Protein AF-A0A946AV27-F1 (afdb_monomer)

Mean predicted aligned error: 9.6 Å

Solvent-accessible surface area (backbone atoms only — not comparable to full-atom values): 4077 Å² total; per-residue (Å²): 131,89,84,73,84,82,84,82,89,80,91,75,56,67,71,57,51,52,54,49,50,54,50,23,64,75,67,76,41,51,68,73,52,53,50,52,50,53,49,55,54,50,60,67,32,70,72,45,46,50,51,52,62,70,68,47,71,74,76,75,82,77,119

Nearest PDB structures (foldseek):
  7vp2-assembly1_B  TM=5.438E-01  e=8.015E+00  Arabidopsis thaliana
  6zxf-assembly1_J  TM=3.782E-01  e=9.349E+00  Homo sapiens

pLDDT: mean 79.83, std 17.12, range [39.78, 96.75]

Sequence (63 aa):
MKTYTNILSVKMSDKTMELMDEVCAVEEQTRSGITRKAIKEFLRSPKVVESMRKSEPVDYLMG

Secondary structure (DSSP, 8-state):
-------------HHHHHHHHHHHHHTT--HHHHHHHHHHHHHTSHHHHHHHHHHS-GGGS--

Radius of gyration: 16.53 Å; Cα contacts (8 Å, |Δi|>4): 13; chains: 1; bounding box: 37×32×35 Å

Foldseek 3Di:
DPDDDDDDDDDDDPVVVVVLVVVCVVVVHDSVVVVVVVVVVVCVDPVNVVVVVVPDDPVVVPD

Structure (mmCIF, N/CA/C/O backbone):
data_AF-A0A946AV27-F1
#
_entry.id   AF-A0A946AV27-F1
#
loop_
_atom_site.group_PDB
_atom_site.id
_atom_site.type_symbol
_atom_site.label_atom_id
_atom_site.label_alt_id
_atom_site.label_comp_id
_atom_site.label_asym_id
_atom_site.label_entity_id
_atom_site.label_seq_id
_atom_site.pdbx_PDB_ins_code
_atom_site.Cartn_x
_atom_site.Cartn_y
_atom_site.Cartn_z
_atom_site.occupancy
_atom_site.B_iso_or_equiv
_atom_site.auth_seq_id
_atom_site.auth_comp_id
_atom_site.auth_asym_id
_atom_site.auth_atom_id
_atom_site.pdbx_PDB_model_num
ATOM 1 N N . MET A 1 1 ? -15.971 -21.392 -0.458 1.00 43.59 1 MET A N 1
ATOM 2 C CA . MET A 1 1 ? -16.228 -20.070 -1.076 1.00 43.59 1 MET A CA 1
ATOM 3 C C . MET A 1 1 ? -15.133 -19.799 -2.094 1.00 43.59 1 MET A C 1
ATOM 5 O O . MET A 1 1 ? -13.976 -20.006 -1.754 1.00 43.59 1 MET A O 1
ATOM 9 N N . LYS A 1 2 ? -15.463 -19.394 -3.328 1.00 44.00 2 LYS A N 1
ATOM 10 C CA . LYS A 1 2 ? -14.443 -18.931 -4.283 1.00 44.00 2 LYS A CA 1
ATOM 11 C C . LYS A 1 2 ? -13.920 -17.580 -3.787 1.00 44.00 2 LYS A C 1
ATOM 13 O O . LYS A 1 2 ? -14.702 -16.645 -3.643 1.00 44.00 2 LYS A O 1
ATOM 18 N N . THR A 1 3 ? -12.637 -17.495 -3.463 1.00 53.78 3 THR A N 1
ATOM 19 C CA . THR A 1 3 ? -11.966 -16.246 -3.094 1.00 53.78 3 THR A CA 1
ATOM 20 C C . THR A 1 3 ? -11.713 -15.446 -4.364 1.00 53.78 3 THR A C 1
ATOM 22 O O . THR A 1 3 ? -10.776 -15.723 -5.106 1.00 53.78 3 THR A O 1
ATOM 25 N N . TYR A 1 4 ? -12.567 -14.466 -4.643 1.00 57.47 4 TYR A N 1
ATOM 26 C CA . TYR A 1 4 ? -12.287 -13.484 -5.684 1.00 57.47 4 TYR A CA 1
ATOM 27 C C . TYR A 1 4 ? -11.397 -12.395 -5.092 1.00 57.47 4 TYR A C 1
ATOM 29 O O . TYR A 1 4 ? -11.698 -11.836 -4.035 1.00 57.47 4 TYR A O 1
ATOM 37 N N . THR A 1 5 ? -10.278 -12.111 -5.752 1.00 69.56 5 THR A N 1
ATOM 38 C CA . THR A 1 5 ? -9.435 -10.976 -5.385 1.00 69.56 5 THR A CA 1
ATOM 39 C C . THR A 1 5 ? -10.201 -9.701 -5.715 1.00 69.56 5 THR A C 1
ATOM 41 O O . THR A 1 5 ? -10.332 -9.344 -6.883 1.00 69.56 5 THR A O 1
ATOM 44 N N . ASN A 1 6 ? -10.722 -9.019 -4.696 1.00 77.38 6 ASN A N 1
ATOM 45 C CA . ASN A 1 6 ? -11.325 -7.704 -4.882 1.00 77.38 6 ASN A CA 1
ATOM 46 C C . ASN A 1 6 ? -10.235 -6.713 -5.306 1.00 77.38 6 ASN A C 1
ATOM 48 O O . ASN A 1 6 ? -9.235 -6.543 -4.603 1.00 77.38 6 ASN A O 1
ATOM 52 N N . ILE A 1 7 ? -10.430 -6.067 -6.454 1.00 83.69 7 ILE A N 1
ATOM 53 C CA . ILE A 1 7 ? -9.559 -4.997 -6.941 1.00 83.69 7 ILE A CA 1
ATOM 54 C C . ILE A 1 7 ? -10.171 -3.673 -6.491 1.00 83.69 7 ILE A C 1
ATOM 56 O O . ILE A 1 7 ? -11.322 -3.378 -6.804 1.00 83.69 7 ILE A O 1
ATOM 60 N N . LEU A 1 8 ? -9.401 -2.889 -5.740 1.00 84.81 8 LEU A N 1
ATOM 61 C CA . LEU A 1 8 ? -9.793 -1.565 -5.267 1.00 84.81 8 LEU A CA 1
ATOM 62 C C . LEU A 1 8 ? -8.910 -0.515 -5.939 1.00 84.81 8 LEU A C 1
ATOM 64 O O . LEU A 1 8 ? -7.687 -0.658 -5.963 1.00 84.81 8 LEU A O 1
ATOM 68 N N . SER A 1 9 ? -9.524 0.549 -6.448 1.00 89.06 9 SER A N 1
ATOM 69 C CA . SER A 1 9 ? -8.819 1.726 -6.960 1.00 89.06 9 SER A CA 1
ATOM 70 C C . SER A 1 9 ? -8.882 2.839 -5.922 1.00 89.06 9 SER A C 1
ATOM 72 O O . SER A 1 9 ? -9.963 3.191 -5.453 1.00 89.06 9 SER A O 1
ATOM 74 N N . VAL A 1 10 ? -7.729 3.401 -5.564 1.00 87.81 10 VAL A N 1
ATOM 75 C CA . VAL A 1 10 ? -7.611 4.450 -4.543 1.00 87.81 10 VAL A CA 1
ATOM 76 C C . VAL A 1 10 ? -6.892 5.643 -5.156 1.00 87.81 10 VAL A C 1
ATOM 78 O O . VAL A 1 10 ? -5.927 5.470 -5.896 1.00 87.81 10 VAL A O 1
ATOM 81 N N . LYS A 1 11 ? -7.370 6.855 -4.865 1.00 93.06 11 LYS A N 1
ATOM 82 C CA . LYS A 1 11 ? -6.691 8.089 -5.270 1.00 93.06 11 LYS A CA 1
ATOM 83 C C . LYS A 1 11 ? -5.640 8.454 -4.229 1.00 93.06 11 LYS A C 1
ATOM 85 O O . LYS A 1 11 ? -5.931 8.457 -3.036 1.00 93.06 11 LYS A O 1
ATOM 90 N N . MET A 1 12 ? -4.443 8.779 -4.692 1.00 92.50 12 MET A N 1
ATOM 91 C CA . MET A 1 12 ? -3.320 9.216 -3.866 1.00 92.50 12 MET A CA 1
ATOM 92 C C . MET A 1 12 ? -2.667 10.428 -4.532 1.00 92.50 12 MET A C 1
ATOM 94 O O . MET A 1 12 ? -2.901 10.675 -5.714 1.00 92.50 12 MET A O 1
ATOM 98 N N . SER A 1 13 ? -1.884 11.195 -3.775 1.00 96.50 13 SER A N 1
ATOM 99 C CA . SER A 1 13 ? -1.082 12.272 -4.364 1.00 96.50 13 SER A CA 1
ATOM 100 C C . SER A 1 13 ? 0.084 11.699 -5.173 1.00 96.50 13 SER A C 1
ATOM 102 O O . SER A 1 13 ? 0.576 10.620 -4.833 1.00 96.50 13 SER A O 1
ATOM 104 N N . ASP A 1 14 ? 0.562 12.439 -6.176 1.00 96.75 14 ASP A N 1
ATOM 105 C CA . ASP A 1 14 ? 1.686 12.018 -7.027 1.00 96.75 14 ASP A CA 1
ATOM 106 C C . ASP A 1 14 ? 2.933 11.698 -6.196 1.00 96.75 14 ASP A C 1
ATOM 108 O O . ASP A 1 14 ? 3.503 10.61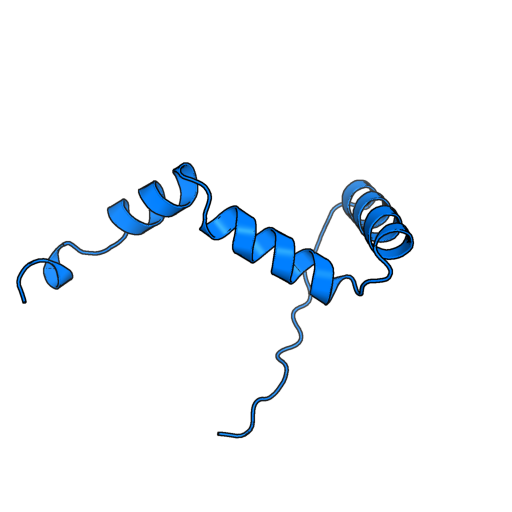9 -6.319 1.00 96.75 14 ASP A O 1
ATOM 112 N N . LYS A 1 15 ? 3.254 12.551 -5.216 1.00 96.75 15 LYS A N 1
ATOM 113 C CA . LYS A 1 15 ? 4.350 12.313 -4.266 1.00 96.75 15 LYS A CA 1
ATOM 114 C C . LYS A 1 15 ? 4.214 10.979 -3.526 1.00 96.75 15 LYS A C 1
ATOM 116 O O . LYS A 1 15 ? 5.199 10.301 -3.256 1.00 96.75 15 LYS A O 1
ATOM 121 N N . THR A 1 16 ? 2.997 10.604 -3.132 1.00 94.00 16 THR A N 1
ATOM 122 C CA . THR A 1 16 ? 2.772 9.326 -2.441 1.00 94.00 16 THR A CA 1
ATOM 123 C C . THR A 1 16 ? 2.900 8.142 -3.395 1.00 94.00 16 THR A C 1
ATOM 125 O O . THR A 1 16 ? 3.354 7.083 -2.973 1.00 94.00 16 THR A O 1
ATOM 128 N N . MET A 1 17 ? 2.513 8.317 -4.660 1.00 94.56 17 MET A N 1
ATOM 129 C CA . MET A 1 17 ? 2.693 7.302 -5.697 1.00 94.56 17 MET A CA 1
ATOM 130 C C . 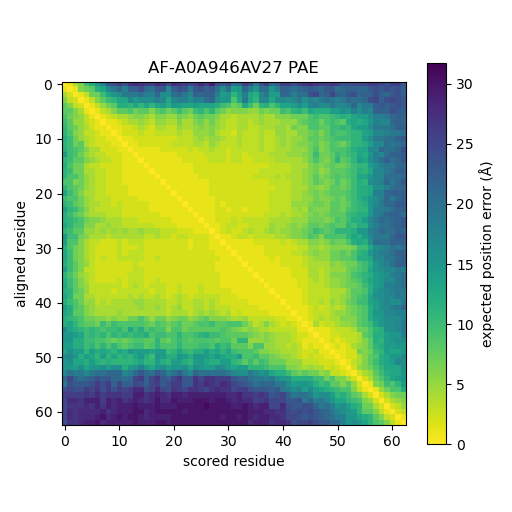MET A 1 17 ? 4.177 7.055 -5.981 1.00 94.56 17 MET A C 1
ATOM 132 O O . MET A 1 17 ? 4.590 5.902 -5.990 1.00 94.56 17 MET A O 1
ATOM 136 N N . GLU A 1 18 ? 4.975 8.115 -6.113 1.00 96.06 18 GLU A N 1
ATOM 137 C CA . GLU A 1 18 ? 6.430 8.027 -6.310 1.00 96.06 18 GLU A CA 1
ATOM 138 C C . GLU A 1 18 ? 7.113 7.286 -5.153 1.00 96.06 18 GLU A C 1
ATOM 140 O O . GLU A 1 18 ? 7.809 6.298 -5.373 1.00 96.06 18 GLU A O 1
ATOM 145 N N . LEU A 1 19 ? 6.823 7.680 -3.908 1.00 95.25 19 LEU A N 1
ATOM 146 C CA . LEU A 1 19 ? 7.361 7.001 -2.722 1.00 95.25 19 LEU A CA 1
ATOM 147 C C . LEU A 1 19 ? 6.936 5.528 -2.649 1.00 95.25 19 LEU A C 1
ATOM 149 O O . LEU A 1 19 ? 7.721 4.669 -2.251 1.00 95.25 19 LEU A O 1
ATOM 153 N N . MET A 1 20 ? 5.689 5.215 -3.015 1.00 93.75 20 MET A N 1
ATOM 154 C CA . MET A 1 20 ? 5.215 3.831 -3.056 1.00 93.75 20 MET A CA 1
ATOM 155 C C . MET A 1 20 ? 5.982 3.014 -4.102 1.00 93.75 20 MET A C 1
ATOM 157 O O . MET A 1 20 ? 6.304 1.855 -3.842 1.00 93.75 20 MET A O 1
ATOM 161 N N . ASP A 1 21 ? 6.279 3.596 -5.262 1.00 94.62 21 ASP A N 1
ATOM 162 C CA . ASP A 1 21 ? 7.015 2.929 -6.338 1.00 94.62 21 ASP A CA 1
ATOM 163 C C . ASP A 1 21 ? 8.469 2.653 -5.959 1.00 94.62 21 ASP A C 1
ATOM 165 O O . ASP A 1 21 ? 8.951 1.543 -6.191 1.00 94.62 21 ASP A O 1
ATOM 169 N N . GLU A 1 22 ? 9.133 3.601 -5.297 1.00 96.00 22 GLU A N 1
ATOM 170 C CA . GLU A 1 22 ? 10.475 3.405 -4.738 1.00 96.00 22 GLU A CA 1
ATOM 171 C C . GLU A 1 22 ? 10.503 2.235 -3.748 1.00 96.00 22 GLU A C 1
ATOM 173 O O . GLU A 1 22 ? 11.332 1.331 -3.865 1.00 96.00 22 GLU A O 1
ATOM 178 N N . VAL A 1 23 ? 9.551 2.196 -2.808 1.00 94.31 23 VAL A N 1
ATOM 179 C CA . VAL A 1 23 ? 9.447 1.100 -1.834 1.00 94.31 23 VAL A CA 1
ATOM 180 C C . VAL A 1 23 ? 9.177 -0.230 -2.533 1.00 94.31 23 VAL A C 1
ATOM 182 O O . VAL A 1 23 ? 9.804 -1.231 -2.198 1.00 94.31 23 VAL A O 1
ATOM 185 N N . CYS A 1 24 ? 8.278 -0.262 -3.520 1.00 94.81 24 CYS A N 1
ATOM 186 C CA . CYS A 1 24 ? 7.979 -1.479 -4.277 1.00 94.81 24 CYS A CA 1
ATOM 187 C C . CYS A 1 24 ? 9.206 -2.017 -5.024 1.00 94.81 24 CYS A C 1
ATOM 189 O O . CYS A 1 24 ? 9.388 -3.234 -5.080 1.00 94.81 24 CYS A O 1
ATOM 191 N N . ALA A 1 25 ? 10.039 -1.126 -5.573 1.00 94.44 25 ALA A N 1
ATOM 192 C CA . ALA A 1 25 ? 11.272 -1.492 -6.258 1.00 94.44 25 ALA A CA 1
ATOM 193 C C . ALA A 1 25 ? 12.313 -2.080 -5.294 1.00 94.44 25 ALA A C 1
ATOM 195 O O . ALA A 1 25 ? 12.906 -3.109 -5.602 1.00 94.44 25 ALA A O 1
ATOM 196 N N . VAL A 1 26 ? 12.502 -1.467 -4.120 1.00 94.81 26 VAL A N 1
ATOM 197 C CA . VAL A 1 26 ? 13.463 -1.934 -3.102 1.00 94.81 26 VAL A CA 1
ATOM 198 C C . VAL A 1 26 ? 13.035 -3.264 -2.478 1.00 94.81 26 VAL A C 1
ATOM 200 O O . VAL A 1 26 ? 13.858 -4.147 -2.263 1.00 94.81 26 VAL A O 1
ATOM 203 N N . GLU A 1 27 ? 11.747 -3.415 -2.183 1.00 92.38 27 GLU A N 1
ATOM 204 C CA . GLU A 1 27 ? 11.184 -4.579 -1.486 1.00 92.38 27 GLU A CA 1
ATOM 205 C C . GLU A 1 27 ? 10.798 -5.738 -2.421 1.00 92.38 27 GLU A C 1
ATOM 207 O O . GLU A 1 27 ? 10.245 -6.737 -1.948 1.00 92.38 27 GLU A O 1
ATOM 212 N N . GLU A 1 28 ? 11.013 -5.578 -3.734 1.00 94.00 28 GLU A N 1
ATOM 213 C CA . GLU A 1 28 ? 10.608 -6.507 -4.801 1.00 94.00 28 GLU A CA 1
ATOM 214 C C . GLU A 1 28 ? 9.142 -6.964 -4.674 1.00 94.00 28 GLU A C 1
ATOM 216 O O . GLU A 1 28 ? 8.786 -8.137 -4.812 1.00 94.00 28 GLU A O 1
ATOM 221 N N . GLN A 1 29 ? 8.251 -6.019 -4.369 1.00 92.19 29 GLN A N 1
ATOM 222 C CA . GLN A 1 29 ? 6.853 -6.298 -4.049 1.00 92.19 29 GLN A CA 1
ATOM 223 C C . GLN A 1 29 ? 5.889 -5.462 -4.878 1.00 92.19 29 GLN A C 1
ATOM 225 O O . GLN A 1 29 ? 6.169 -4.353 -5.314 1.00 92.19 29 GLN A O 1
ATOM 230 N N . THR A 1 30 ? 4.679 -5.991 -5.060 1.00 93.25 30 THR A N 1
ATOM 231 C CA . THR A 1 30 ? 3.602 -5.243 -5.716 1.00 93.25 30 THR A CA 1
ATOM 232 C C . THR A 1 30 ? 3.060 -4.139 -4.805 1.00 93.25 30 THR A C 1
ATOM 234 O O . THR A 1 30 ? 2.987 -4.314 -3.584 1.00 93.25 30 THR A O 1
ATOM 237 N N . ARG A 1 31 ? 2.529 -3.062 -5.400 1.00 91.06 31 ARG A N 1
ATOM 238 C CA . ARG A 1 31 ? 1.806 -1.995 -4.678 1.00 91.06 31 ARG A CA 1
ATOM 239 C C . ARG A 1 31 ? 0.725 -2.552 -3.748 1.00 91.06 31 ARG A C 1
ATOM 241 O O . ARG A 1 31 ? 0.593 -2.126 -2.603 1.00 91.06 31 ARG A O 1
ATOM 248 N N . SER A 1 32 ? -0.029 -3.558 -4.201 1.00 91.19 32 SER A N 1
ATOM 249 C CA . SER A 1 32 ? -1.055 -4.228 -3.390 1.00 91.19 32 SER A CA 1
ATOM 250 C C . SER A 1 32 ? -0.480 -5.067 -2.242 1.00 91.19 32 SER A C 1
ATOM 252 O O . SER A 1 32 ? -1.177 -5.298 -1.253 1.00 91.19 32 SER A O 1
ATOM 254 N N . GLY A 1 33 ? 0.751 -5.564 -2.370 1.00 91.06 33 GLY A N 1
ATOM 255 C CA . GLY A 1 33 ? 1.479 -6.260 -1.308 1.00 91.06 33 GLY A CA 1
ATOM 256 C C . GLY A 1 33 ? 1.921 -5.292 -0.214 1.00 91.06 33 GLY A C 1
ATOM 257 O O . GLY A 1 33 ? 1.549 -5.478 0.946 1.00 91.06 33 GLY A O 1
ATOM 258 N N . ILE A 1 34 ? 2.608 -4.214 -0.603 1.00 92.56 34 ILE A N 1
ATOM 259 C CA . ILE A 1 34 ? 3.058 -3.155 0.314 1.00 92.56 34 ILE A CA 1
ATOM 260 C C . ILE A 1 34 ? 1.870 -2.502 1.023 1.00 92.56 34 ILE A C 1
ATOM 262 O O . ILE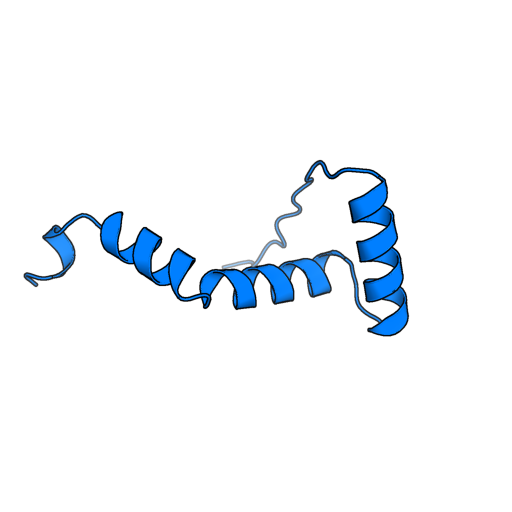 A 1 34 ? 1.850 -2.416 2.249 1.00 92.56 34 ILE A O 1
ATOM 266 N N . THR A 1 35 ? 0.813 -2.160 0.284 1.00 91.44 35 THR A N 1
ATOM 267 C CA . THR A 1 35 ? -0.402 -1.569 0.869 1.00 91.44 35 THR A CA 1
ATOM 268 C C . THR A 1 35 ? -1.043 -2.504 1.901 1.00 91.44 35 THR A C 1
ATOM 270 O O . THR A 1 35 ? -1.462 -2.061 2.968 1.00 91.44 35 THR A O 1
ATOM 273 N N . ARG A 1 36 ? -1.082 -3.820 1.642 1.00 89.94 36 ARG A N 1
ATOM 274 C CA . ARG A 1 36 ? -1.601 -4.799 2.612 1.00 89.94 36 ARG A CA 1
ATOM 275 C C . ARG A 1 36 ? -0.745 -4.888 3.874 1.00 89.94 36 ARG A C 1
ATOM 277 O O . ARG A 1 36 ? -1.315 -5.038 4.954 1.00 89.94 36 ARG A O 1
ATOM 284 N N . LYS A 1 37 ? 0.585 -4.814 3.758 1.00 89.81 37 LYS A N 1
ATOM 285 C CA . LYS A 1 37 ? 1.487 -4.766 4.922 1.00 89.81 37 LYS A CA 1
ATOM 286 C C . LYS A 1 37 ? 1.234 -3.503 5.747 1.00 89.81 37 LYS A C 1
ATOM 288 O O . LYS A 1 37 ? 0.932 -3.619 6.932 1.00 89.81 37 LYS A O 1
ATOM 293 N N . ALA A 1 38 ? 1.210 -2.341 5.096 1.00 88.75 38 ALA A N 1
ATOM 294 C CA . ALA A 1 38 ? 0.961 -1.057 5.744 1.00 88.75 38 ALA A CA 1
ATOM 295 C C . ALA A 1 38 ? -0.393 -1.018 6.474 1.00 88.75 38 ALA A C 1
ATOM 297 O O . ALA A 1 38 ? -0.461 -0.594 7.623 1.00 88.75 38 ALA A O 1
ATOM 298 N N . ILE A 1 39 ? -1.469 -1.529 5.860 1.00 89.00 39 ILE A N 1
ATOM 299 C CA . ILE A 1 39 ? -2.785 -1.618 6.516 1.00 89.00 39 ILE A CA 1
ATOM 300 C C . ILE A 1 39 ? -2.719 -2.519 7.755 1.00 89.00 39 ILE A C 1
ATOM 302 O O . ILE A 1 39 ? -3.243 -2.155 8.804 1.00 89.00 39 ILE A O 1
ATOM 306 N N . LYS A 1 40 ? -2.072 -3.688 7.666 1.00 87.62 40 LYS A N 1
ATOM 307 C CA . LYS A 1 40 ? -1.947 -4.602 8.814 1.00 87.62 40 LYS A CA 1
ATOM 308 C C . LYS A 1 40 ? -1.185 -3.967 9.974 1.00 87.62 40 LYS A C 1
ATOM 3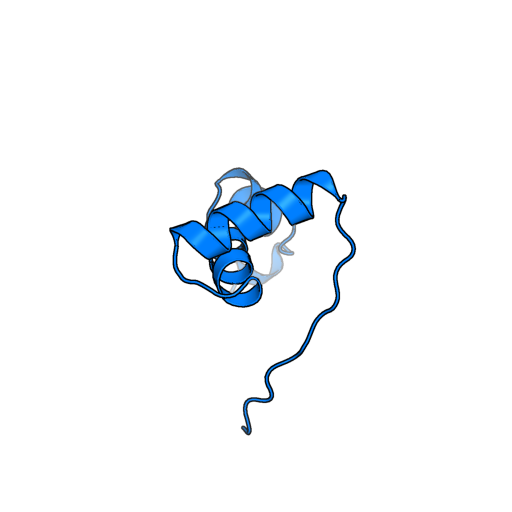10 O O . LYS A 1 40 ? -1.569 -4.170 11.122 1.00 87.62 40 LYS A O 1
ATOM 315 N N . GLU A 1 41 ? -0.122 -3.226 9.688 1.00 87.25 41 GLU A N 1
ATOM 316 C CA . GLU A 1 41 ? 0.646 -2.503 10.705 1.00 87.25 41 GLU A CA 1
ATOM 317 C C . GLU A 1 41 ? -0.155 -1.344 11.297 1.00 87.25 41 GLU A C 1
ATOM 319 O O . GLU A 1 41 ? -0.229 -1.203 12.517 1.00 87.25 41 GLU A O 1
ATOM 324 N N . PHE A 1 42 ? -0.842 -0.574 10.453 1.00 86.88 42 PHE A N 1
ATOM 325 C CA . PHE A 1 42 ? -1.706 0.519 10.883 1.00 86.88 42 PHE A CA 1
ATOM 326 C C . PHE A 1 42 ? -2.824 0.040 11.818 1.00 86.88 42 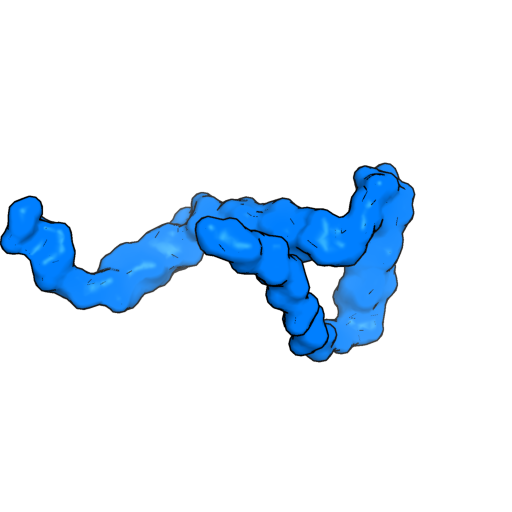PHE A C 1
ATOM 328 O O . PHE A 1 42 ? -3.025 0.630 12.880 1.00 86.88 42 PHE A O 1
ATOM 335 N N . LEU A 1 43 ? -3.493 -1.069 11.482 1.00 81.75 43 LEU A N 1
ATOM 336 C CA . LEU A 1 43 ? -4.536 -1.681 12.318 1.00 81.75 43 LEU A CA 1
ATOM 337 C C . LEU A 1 43 ? -4.014 -2.177 13.674 1.00 81.75 43 LEU A C 1
ATOM 339 O O . LEU A 1 43 ? -4.789 -2.312 14.615 1.00 81.75 43 LEU A O 1
ATOM 343 N N . ARG A 1 44 ? -2.709 -2.438 13.793 1.00 83.88 44 ARG A N 1
ATOM 344 C CA . ARG A 1 44 ? -2.058 -2.812 15.058 1.00 83.88 44 ARG A CA 1
ATOM 345 C C . ARG A 1 44 ? -1.572 -1.605 15.858 1.00 83.88 44 ARG A C 1
ATOM 347 O O . ARG A 1 44 ? -1.111 -1.780 16.983 1.00 83.88 44 ARG A O 1
ATOM 354 N N . SER A 1 45 ? -1.643 -0.394 15.303 1.00 84.94 45 SER A N 1
ATOM 355 C CA . SER A 1 45 ? -1.182 0.801 16.004 1.00 84.94 45 SER A CA 1
ATOM 356 C C . SER A 1 45 ? -2.084 1.109 17.213 1.00 84.94 45 SER A C 1
ATOM 358 O O . SER A 1 45 ? -3.309 0.999 17.101 1.00 84.94 45 SER A O 1
ATOM 360 N N . PRO A 1 46 ? -1.525 1.540 18.363 1.00 81.62 46 PRO A N 1
ATOM 361 C CA . PRO A 1 46 ? -2.308 1.764 19.583 1.00 81.62 46 PRO A CA 1
ATOM 362 C C . PRO A 1 46 ? -3.497 2.709 19.386 1.00 81.62 46 PRO A C 1
ATOM 364 O O . PRO A 1 46 ? -4.577 2.455 19.906 1.00 81.62 46 PRO A O 1
ATOM 367 N N . LYS A 1 47 ? -3.319 3.757 18.571 1.00 79.56 47 LYS A N 1
ATOM 368 C CA . LYS A 1 47 ? -4.362 4.750 18.271 1.00 79.56 47 LYS A CA 1
ATOM 369 C C . LYS A 1 47 ? -5.560 4.147 17.537 1.00 79.56 47 LYS A C 1
ATOM 371 O O . LYS A 1 47 ? -6.693 4.518 17.823 1.00 79.56 47 LYS A O 1
ATOM 376 N N . VAL A 1 48 ? -5.310 3.240 16.592 1.00 77.75 48 VAL A N 1
ATOM 377 C CA . VAL A 1 48 ? -6.368 2.586 15.808 1.00 77.75 48 VAL A CA 1
ATOM 378 C C . VAL A 1 48 ? -7.068 1.521 16.639 1.00 77.75 48 VAL A C 1
ATOM 380 O O . VAL A 1 48 ? -8.289 1.432 16.622 1.00 77.75 48 VAL A O 1
ATOM 383 N N . VAL A 1 49 ? -6.316 0.755 17.429 1.00 76.50 49 VAL A N 1
ATOM 384 C CA . VAL A 1 49 ? -6.902 -0.214 18.364 1.00 76.50 49 VAL A CA 1
ATOM 385 C C . VAL A 1 49 ? -7.801 0.493 19.381 1.00 76.50 49 VAL A C 1
ATOM 387 O O . VAL A 1 49 ? -8.900 0.025 19.672 1.00 76.50 49 VAL A O 1
ATOM 390 N N . GLU A 1 50 ? -7.366 1.640 19.903 1.00 76.00 50 GLU A N 1
ATOM 391 C CA . GLU A 1 50 ? -8.153 2.447 20.833 1.00 76.00 50 GLU A CA 1
ATOM 392 C C . GLU A 1 50 ? -9.415 3.027 20.179 1.00 76.00 50 GLU A C 1
ATOM 394 O O . GLU A 1 50 ? -10.486 2.976 20.784 1.00 76.00 50 GLU A O 1
ATOM 399 N N . SER A 1 51 ? -9.327 3.547 18.949 1.00 74.00 51 SER A N 1
ATOM 400 C CA . SER A 1 51 ? -10.505 4.066 18.246 1.00 74.00 51 SER A CA 1
ATOM 401 C C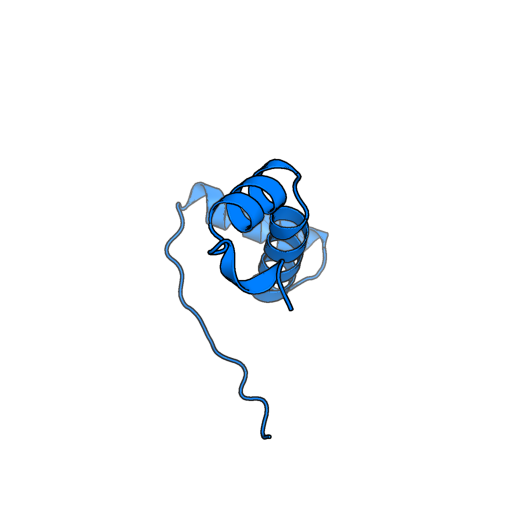 . SER A 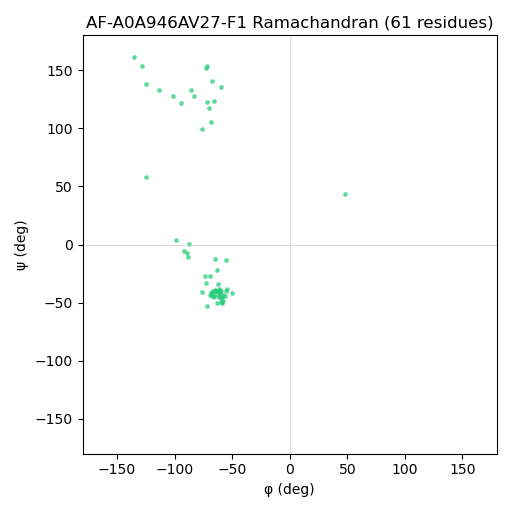1 51 ? -11.503 2.963 17.898 1.00 74.00 51 SER A C 1
ATOM 403 O O . SER A 1 51 ? -12.698 3.167 18.094 1.00 74.00 51 SER A O 1
ATOM 405 N N . MET A 1 52 ? -11.027 1.787 17.472 1.00 71.31 52 MET A N 1
ATOM 406 C CA . MET A 1 52 ? -11.873 0.622 17.208 1.00 71.31 52 MET A CA 1
ATOM 407 C C . MET A 1 52 ? -12.630 0.188 18.466 1.00 71.31 52 MET A C 1
ATOM 409 O O . MET A 1 52 ? -13.853 0.099 18.428 1.00 71.31 52 MET A O 1
ATOM 413 N N . ARG A 1 53 ? -11.937 0.043 19.604 1.00 68.31 53 ARG A N 1
ATOM 414 C CA . ARG A 1 53 ? -12.561 -0.307 20.895 1.00 68.31 53 ARG A CA 1
ATOM 415 C C . ARG A 1 53 ? -13.565 0.732 21.392 1.00 68.31 53 ARG A C 1
ATOM 417 O O . ARG A 1 53 ? -14.546 0.369 22.021 1.00 68.31 53 ARG A O 1
ATOM 424 N N . LYS A 1 54 ? -13.333 2.023 21.130 1.00 62.84 54 LYS A N 1
ATOM 425 C CA . LYS A 1 54 ? -14.289 3.097 21.468 1.00 62.84 54 LYS A CA 1
ATOM 426 C C . LYS A 1 54 ? -15.505 3.124 20.542 1.00 62.84 54 LYS A C 1
ATOM 428 O O . LYS A 1 54 ? -16.549 3.627 20.939 1.00 62.84 54 LYS A O 1
ATOM 433 N N . SER A 1 55 ? -15.350 2.646 19.309 1.00 60.28 55 SER A N 1
ATOM 434 C CA . SER A 1 55 ? -16.423 2.572 18.313 1.00 60.28 55 SER A CA 1
ATOM 435 C C . SER A 1 55 ? -17.230 1.275 18.368 1.00 60.28 55 SER A C 1
ATOM 437 O O . SER A 1 55 ? -18.265 1.184 17.711 1.00 60.28 55 SER A O 1
ATOM 439 N N . GLU A 1 56 ? -16.775 0.277 19.130 1.00 56.19 56 GLU A N 1
ATOM 440 C CA . GLU A 1 56 ? -17.548 -0.934 19.379 1.00 56.19 56 GLU A CA 1
ATOM 441 C C . GLU A 1 56 ? -18.719 -0.600 20.318 1.00 56.19 56 GLU A C 1
ATOM 443 O O . GLU A 1 56 ? -18.498 -0.065 21.409 1.00 56.19 56 GLU A O 1
ATOM 448 N N . PRO A 1 57 ? -19.977 -0.868 19.917 1.00 55.69 57 PRO A N 1
ATOM 449 C CA . PRO A 1 57 ? -21.095 -0.761 20.837 1.00 55.69 57 PRO A CA 1
ATOM 450 C C . PRO A 1 57 ? -20.861 -1.721 22.010 1.00 55.69 57 PRO A C 1
ATOM 452 O O . PRO A 1 57 ? -20.465 -2.871 21.822 1.00 55.69 57 PRO A O 1
ATOM 455 N N . VAL A 1 58 ? -21.106 -1.220 23.222 1.00 55.56 58 VAL A N 1
ATOM 456 C CA . VAL A 1 58 ? -20.853 -1.876 24.522 1.00 55.56 58 VAL A CA 1
ATOM 457 C C . VAL A 1 58 ? -21.526 -3.260 24.650 1.00 55.56 58 VAL A C 1
ATOM 459 O O . VAL A 1 58 ? -21.153 -4.055 25.510 1.00 55.56 58 VAL A O 1
ATOM 462 N N . ASP A 1 59 ? -22.450 -3.591 23.748 1.00 50.25 59 ASP A N 1
ATOM 463 C CA . ASP A 1 59 ? -23.272 -4.804 23.757 1.00 50.25 59 ASP A CA 1
ATOM 464 C C . ASP A 1 59 ? -22.504 -6.129 23.571 1.00 50.25 59 ASP A C 1
ATOM 466 O O . ASP A 1 59 ? -23.068 -7.184 23.840 1.00 50.25 59 ASP A O 1
ATOM 470 N N . TYR A 1 60 ? -21.225 -6.121 23.170 1.00 50.00 60 TYR A N 1
ATOM 471 C CA . TYR A 1 60 ? -20.423 -7.356 23.049 1.00 50.00 60 TYR A CA 1
ATOM 472 C C . TYR A 1 60 ? -19.616 -7.738 24.303 1.00 50.00 60 TYR A C 1
ATOM 474 O O . TYR A 1 60 ? -19.012 -8.808 24.325 1.00 50.00 60 TYR A O 1
ATOM 482 N N . LEU A 1 61 ? -19.595 -6.906 25.353 1.00 45.69 61 LEU A N 1
ATOM 483 C CA . LEU A 1 61 ? -18.862 -7.190 26.601 1.00 45.69 61 LEU A CA 1
ATOM 484 C C . LEU A 1 61 ? -19.743 -7.756 27.734 1.00 45.69 61 LEU A C 1
ATOM 486 O O . LEU A 1 61 ? -19.241 -7.985 28.833 1.00 45.69 61 LEU A O 1
ATOM 490 N N . MET A 1 62 ? -21.029 -8.015 27.474 1.00 39.78 62 MET A N 1
ATOM 491 C CA . MET A 1 62 ? -21.938 -8.726 28.387 1.00 39.78 62 MET A CA 1
ATOM 492 C C . MET A 1 62 ? -22.589 -9.944 27.710 1.00 39.78 62 MET A C 1
ATOM 494 O O . MET A 1 62 ? -23.814 -10.035 27.624 1.00 39.78 62 MET A O 1
ATOM 498 N N . GLY A 1 63 ? -21.764 -10.875 27.22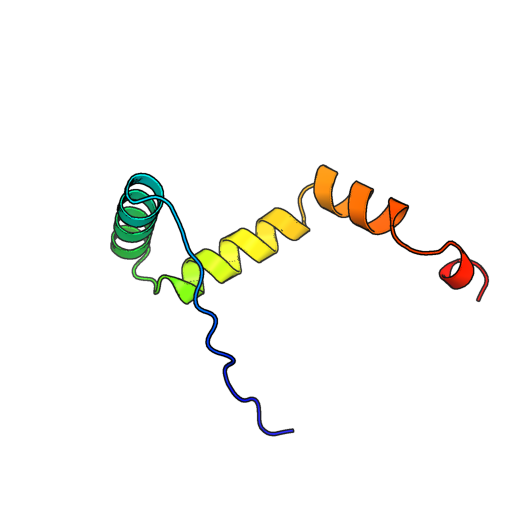5 1.00 40.00 63 GLY A N 1
ATOM 499 C CA . GLY A 1 63 ? -22.183 -12.193 26.735 1.00 40.00 63 GLY A CA 1
ATOM 500 C C . GLY A 1 63 ? -21.258 -13.288 27.231 1.00 40.00 63 GLY A C 1
ATOM 501 O O . GLY A 1 63 ? -20.038 -13.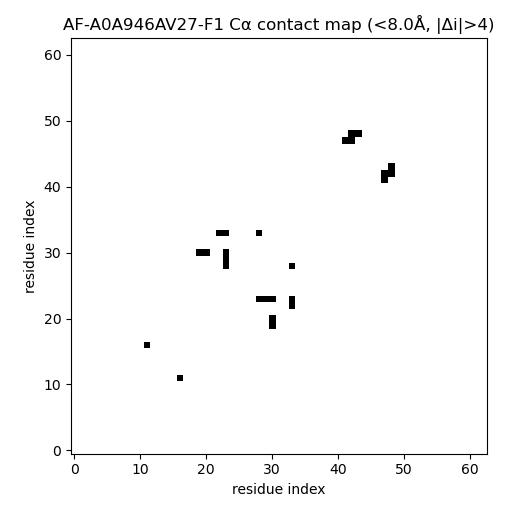147 26.997 1.00 40.00 63 GLY A O 1
#